Protein AF-A0A6G2X938-F1 (afdb_monomer_lite)

Foldseek 3Di:
DDDPPPDDPVNVLLVVLLVCVVVVPDLVVSCVVSVHPDSVVSCVVRVPVVVVVVVVVVVVCCVVVVVVVVD

pLDDT: mean 80.62, std 13.2, range [51.75, 94.81]

Structure (mmCIF, N/CA/C/O backbone):
data_AF-A0A6G2X938-F1
#
_entry.id   AF-A0A6G2X938-F1
#
loop_
_atom_site.group_PDB
_atom_site.id
_atom_site.type_symbol
_atom_site.label_atom_id
_atom_site.label_alt_id
_atom_site.label_comp_id
_atom_site.label_asym_id
_atom_site.label_entity_id
_atom_site.label_seq_id
_atom_site.pdbx_PDB_ins_code
_atom_site.Cartn_x
_atom_site.Cartn_y
_atom_site.Cartn_z
_atom_site.occupancy
_atom_site.B_iso_or_equiv
_atom_site.auth_seq_id
_atom_site.auth_comp_id
_atom_site.auth_asym_id
_atom_site.auth_atom_id
_atom_site.pdbx_PDB_model_num
ATOM 1 N N . MET A 1 1 ? 11.478 -4.833 23.434 1.00 60.59 1 MET A N 1
ATOM 2 C CA . MET A 1 1 ? 10.770 -5.571 22.364 1.00 60.59 1 MET A CA 1
ATOM 3 C C . MET A 1 1 ? 11.632 -6.750 21.947 1.00 60.59 1 MET A C 1
ATOM 5 O O . MET A 1 1 ? 12.820 -6.540 21.750 1.00 60.59 1 MET A O 1
ATOM 9 N N . HIS A 1 2 ? 11.073 -7.959 21.865 1.00 81.19 2 HIS A N 1
ATOM 10 C CA . HIS A 1 2 ? 11.790 -9.153 21.403 1.00 81.19 2 HIS A CA 1
ATOM 11 C C . HIS A 1 2 ? 11.274 -9.514 20.008 1.00 81.19 2 HIS A C 1
ATOM 13 O O . HIS A 1 2 ? 10.060 -9.591 19.813 1.00 81.19 2 HIS A O 1
ATOM 19 N N . LEU A 1 3 ? 12.177 -9.670 19.039 1.00 79.44 3 LEU A N 1
ATOM 20 C CA . LEU A 1 3 ? 11.808 -10.139 17.705 1.00 79.44 3 LEU A CA 1
ATOM 21 C C . LEU A 1 3 ? 11.602 -11.662 17.740 1.00 79.44 3 LEU A C 1
ATOM 23 O O . LEU A 1 3 ? 12.222 -12.338 18.563 1.00 79.44 3 LEU A O 1
ATOM 27 N N . PRO A 1 4 ? 10.754 -12.220 16.864 1.00 86.94 4 PRO A N 1
ATOM 28 C CA . PRO A 1 4 ? 10.656 -13.665 16.697 1.00 86.94 4 PRO A CA 1
ATOM 29 C C . PRO A 1 4 ? 12.031 -14.277 16.396 1.00 86.94 4 PRO A C 1
ATOM 31 O O . PRO A 1 4 ? 12.805 -13.706 15.630 1.00 86.94 4 PRO A O 1
ATOM 34 N N . GLY A 1 5 ? 12.332 -15.458 16.945 1.00 87.44 5 GLY A N 1
ATOM 35 C CA . GLY A 1 5 ? 13.634 -16.118 16.747 1.00 87.44 5 GLY A CA 1
ATOM 36 C C . GLY A 1 5 ? 13.958 -16.480 15.288 1.00 87.44 5 GLY A C 1
ATOM 37 O O . GLY A 1 5 ? 15.103 -16.771 14.963 1.00 87.44 5 GLY A O 1
ATOM 38 N N . ASN A 1 6 ? 12.963 -16.439 14.400 1.00 88.06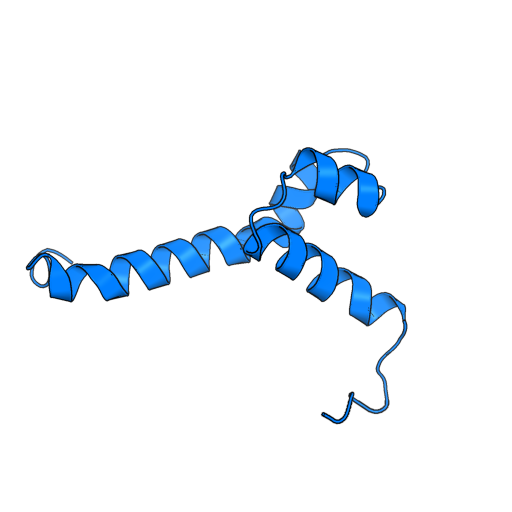 6 ASN A N 1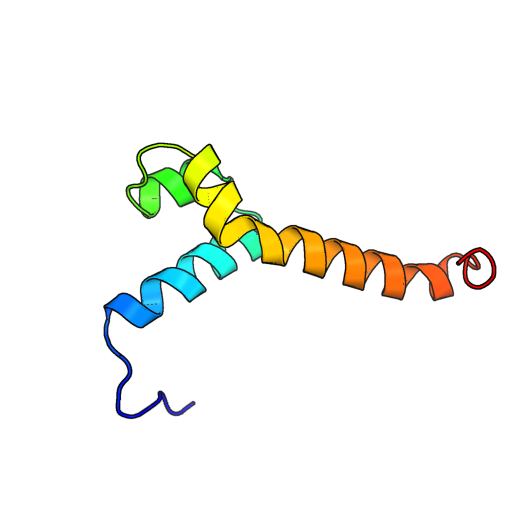
ATOM 39 C CA . ASN A 1 6 ? 13.090 -16.661 12.961 1.00 88.06 6 ASN A CA 1
ATOM 40 C C . ASN A 1 6 ? 13.046 -15.367 12.130 1.00 88.06 6 ASN A C 1
ATOM 42 O O . ASN A 1 6 ? 12.965 -15.453 10.907 1.00 88.06 6 ASN A O 1
ATOM 46 N N . PHE A 1 7 ? 13.074 -14.192 12.762 1.00 86.75 7 PHE A N 1
ATOM 47 C CA . PHE A 1 7 ? 13.024 -12.917 12.057 1.00 86.75 7 PHE A CA 1
ATOM 48 C C . PHE A 1 7 ? 14.267 -12.724 11.184 1.00 86.75 7 PHE A C 1
ATOM 50 O O . PHE A 1 7 ? 15.405 -12.758 11.657 1.00 86.75 7 PHE A O 1
ATOM 57 N N . ARG A 1 8 ? 14.049 -12.496 9.892 1.00 88.81 8 ARG A N 1
ATOM 58 C CA . ARG A 1 8 ? 15.085 -12.237 8.893 1.00 88.81 8 ARG A CA 1
ATOM 59 C C . ARG A 1 8 ? 15.077 -10.766 8.513 1.00 88.81 8 ARG A C 1
ATOM 61 O O . ARG A 1 8 ? 14.062 -10.084 8.593 1.00 88.81 8 ARG A O 1
ATOM 68 N N . LEU A 1 9 ? 16.195 -10.289 7.972 1.00 85.50 9 LEU A N 1
ATOM 69 C CA . LEU A 1 9 ? 16.303 -8.919 7.460 1.00 85.50 9 LEU A CA 1
ATOM 70 C C . LEU A 1 9 ? 15.187 -8.573 6.452 1.00 85.50 9 LEU A C 1
ATOM 72 O O . LEU A 1 9 ? 14.680 -7.456 6.439 1.00 85.50 9 LEU A O 1
ATOM 76 N N . HIS A 1 10 ? 14.769 -9.540 5.629 1.00 86.94 10 HIS A N 1
ATOM 77 C CA . HIS A 1 10 ? 13.681 -9.353 4.664 1.00 86.94 10 HIS A CA 1
ATOM 78 C C . HIS A 1 10 ? 12.308 -9.161 5.313 1.00 86.94 10 HIS A C 1
ATOM 80 O O . HIS A 1 10 ? 11.456 -8.500 4.718 1.00 86.94 10 HIS A O 1
ATOM 86 N N . ASP A 1 11 ? 12.115 -9.662 6.531 1.00 87.56 11 ASP A N 1
ATOM 87 C CA . ASP A 1 11 ? 10.856 -9.532 7.261 1.00 87.56 11 ASP A CA 1
ATOM 88 C C . ASP A 1 11 ? 10.640 -8.094 7.741 1.00 87.56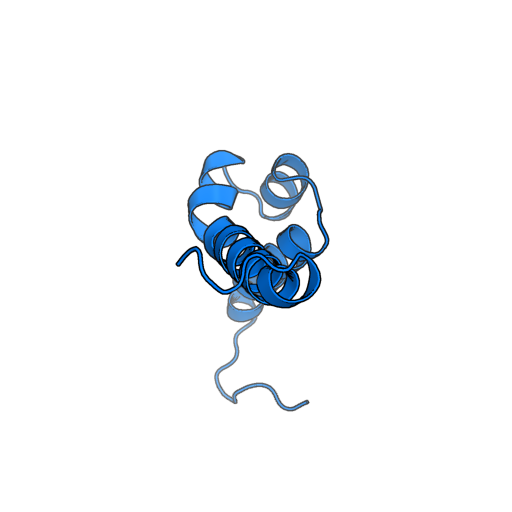 11 ASP A C 1
ATOM 9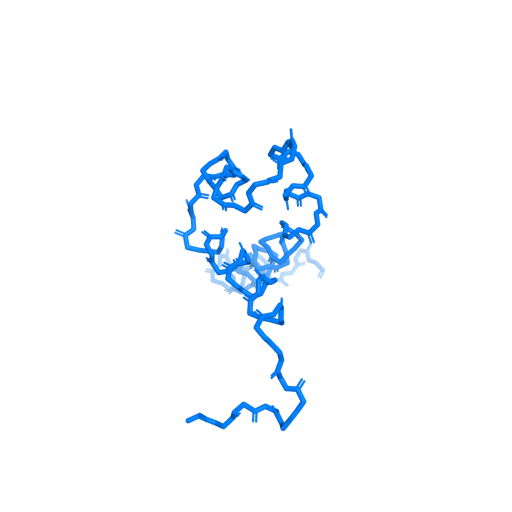0 O O . ASP A 1 11 ? 9.503 -7.692 7.968 1.00 87.56 11 ASP A O 1
ATOM 94 N N . TRP A 1 12 ? 11.703 -7.279 7.809 1.00 88.25 12 TRP A N 1
ATOM 95 C CA . TRP A 1 12 ? 11.605 -5.842 8.082 1.00 88.25 12 TRP A CA 1
ATOM 96 C C . TRP A 1 12 ? 11.037 -5.038 6.904 1.00 88.25 12 TRP A C 1
ATOM 98 O O . TRP A 1 12 ? 10.485 -3.952 7.087 1.00 88.25 12 TRP A O 1
ATOM 108 N N . ARG A 1 13 ? 11.139 -5.553 5.674 1.00 91.06 13 ARG A N 1
ATOM 109 C CA . ARG A 1 13 ? 10.80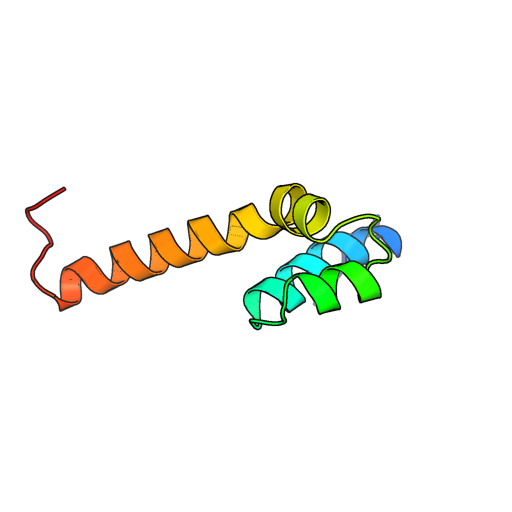5 -4.779 4.471 1.00 91.06 13 ARG A CA 1
ATOM 110 C C . ARG A 1 13 ? 9.324 -4.423 4.403 1.00 91.06 13 ARG A C 1
ATOM 112 O O . ARG A 1 13 ? 8.986 -3.273 4.145 1.00 91.06 13 ARG A O 1
ATOM 119 N N . ALA A 1 14 ? 8.452 -5.403 4.620 1.00 89.62 14 ALA A N 1
ATOM 120 C CA . ALA A 1 14 ? 7.009 -5.193 4.590 1.00 89.62 14 ALA A CA 1
ATOM 121 C C . ALA A 1 14 ? 6.519 -4.190 5.656 1.00 89.62 14 ALA A C 1
ATOM 123 O O . ALA A 1 14 ? 5.844 -3.240 5.262 1.00 89.62 14 ALA A O 1
ATOM 124 N N . PRO A 1 15 ? 6.865 -4.334 6.955 1.00 89.00 15 PRO A N 1
ATOM 125 C CA . PRO A 1 15 ? 6.446 -3.388 7.982 1.00 89.00 15 PRO A CA 1
ATOM 126 C C . PRO A 1 15 ? 7.014 -1.988 7.759 1.00 89.00 15 PRO A C 1
ATOM 128 O O . PRO A 1 15 ? 6.276 -1.026 7.939 1.00 89.00 15 PRO A O 1
ATOM 131 N N . LYS A 1 16 ? 8.264 -1.855 7.291 1.00 91.56 16 LYS A N 1
ATOM 132 C CA . LYS A 1 16 ? 8.818 -0.546 6.922 1.00 91.56 16 LYS A CA 1
ATOM 133 C C . LYS A 1 16 ? 7.949 0.147 5.867 1.00 91.56 16 LYS A C 1
ATOM 135 O O . LYS A 1 16 ? 7.496 1.255 6.096 1.00 91.56 16 LYS A O 1
ATOM 140 N N . ILE A 1 17 ? 7.666 -0.530 4.752 1.00 92.25 17 ILE A N 1
ATOM 141 C CA . ILE A 1 17 ? 6.878 0.045 3.649 1.00 92.25 17 ILE A CA 1
ATOM 142 C C . ILE A 1 17 ? 5.466 0.425 4.109 1.00 92.25 17 ILE A C 1
ATOM 144 O O . ILE A 1 17 ? 4.945 1.452 3.689 1.00 92.25 17 ILE A O 1
ATOM 148 N N . THR A 1 18 ? 4.824 -0.389 4.954 1.00 90.38 18 THR A N 1
ATOM 149 C CA . THR A 1 18 ? 3.512 -0.018 5.505 1.00 90.38 18 THR A CA 1
ATOM 150 C C . THR A 1 18 ? 3.594 1.168 6.452 1.00 90.38 18 THR A C 1
ATOM 152 O O . THR A 1 18 ? 2.719 2.017 6.376 1.00 90.38 18 THR A O 1
ATOM 155 N N . ASN A 1 19 ? 4.627 1.248 7.294 1.00 90.19 19 ASN A N 1
ATOM 156 C CA . ASN A 1 19 ? 4.795 2.366 8.217 1.00 90.19 19 ASN A CA 1
ATOM 157 C C . ASN A 1 19 ? 5.052 3.665 7.454 1.00 90.19 19 ASN A C 1
ATOM 159 O O . ASN A 1 19 ? 4.359 4.632 7.712 1.00 90.19 19 ASN A O 1
ATOM 163 N N . ASP A 1 20 ? 5.932 3.656 6.449 1.00 91.81 20 ASP A N 1
ATOM 164 C CA . ASP A 1 20 ? 6.186 4.824 5.598 1.00 91.81 20 ASP A CA 1
ATOM 165 C C . ASP A 1 20 ? 4.868 5.339 4.952 1.00 91.81 20 ASP A C 1
ATOM 167 O O . ASP A 1 20 ? 4.582 6.535 4.922 1.00 91.81 20 ASP A O 1
ATOM 171 N N . LEU A 1 21 ? 3.999 4.428 4.482 1.00 89.94 21 LEU A N 1
ATOM 172 C CA . LEU A 1 21 ? 2.682 4.780 3.920 1.00 89.94 21 LEU A CA 1
ATOM 173 C C . LEU A 1 21 ? 1.662 5.257 4.969 1.00 89.94 21 LEU A C 1
ATOM 175 O O . LEU A 1 21 ? 0.775 6.061 4.647 1.00 89.94 21 LEU A O 1
ATOM 179 N N . ASP A 1 22 ? 1.735 4.724 6.187 1.00 86.50 22 ASP A N 1
ATOM 180 C CA . ASP A 1 22 ? 0.891 5.121 7.317 1.00 86.50 22 ASP A CA 1
ATOM 181 C C . ASP A 1 22 ? 1.335 6.491 7.867 1.00 86.50 22 ASP A C 1
ATOM 183 O O . ASP A 1 22 ? 0.480 7.312 8.188 1.00 86.50 22 ASP A O 1
ATOM 187 N N . ASP A 1 23 ? 2.636 6.794 7.820 1.00 89.50 23 ASP A N 1
ATOM 188 C CA . ASP A 1 23 ? 3.261 8.089 8.134 1.00 89.50 23 ASP A CA 1
ATOM 189 C C . ASP A 1 23 ? 3.043 9.141 7.029 1.00 89.50 23 ASP A C 1
ATOM 191 O O . ASP A 1 23 ? 3.598 10.238 7.063 1.00 89.50 23 ASP A O 1
ATOM 195 N N . HIS A 1 24 ? 2.160 8.840 6.072 1.00 85.81 24 HIS A N 1
ATOM 196 C CA . HIS A 1 24 ? 1.734 9.729 4.995 1.00 85.81 24 HIS A CA 1
ATOM 197 C C . HIS A 1 24 ? 2.839 10.109 3.994 1.00 85.81 24 HIS A C 1
ATOM 199 O O . HIS A 1 24 ? 2.662 11.086 3.260 1.00 85.81 24 HIS A O 1
ATOM 205 N N . GLU A 1 25 ? 3.919 9.325 3.882 1.00 89.88 25 GLU A N 1
ATOM 206 C CA . GLU A 1 25 ? 4.870 9.485 2.777 1.00 89.88 25 GLU A CA 1
ATOM 207 C C . GLU A 1 25 ? 4.179 9.268 1.425 1.00 89.88 25 GLU A C 1
ATOM 209 O O . GLU A 1 25 ? 3.200 8.515 1.290 1.00 89.88 25 GLU A O 1
ATOM 214 N N . THR A 1 26 ? 4.682 9.934 0.382 1.00 91.00 26 THR A N 1
ATOM 215 C CA . THR A 1 26 ? 4.047 9.819 -0.926 1.00 91.00 26 THR A CA 1
ATOM 216 C C . THR A 1 26 ? 4.295 8.428 -1.519 1.00 91.00 26 THR A C 1
ATOM 218 O O . THR A 1 26 ? 5.411 7.902 -1.460 1.00 91.00 26 THR A O 1
ATOM 221 N N . PRO A 1 27 ? 3.298 7.809 -2.179 1.00 89.25 27 PRO A N 1
ATOM 222 C CA . PRO A 1 27 ? 3.481 6.488 -2.779 1.00 89.25 27 PRO A CA 1
ATOM 223 C C . PRO A 1 27 ? 4.631 6.417 -3.792 1.00 89.25 27 PRO A C 1
ATOM 225 O O . PRO A 1 27 ? 5.198 5.344 -3.998 1.00 89.25 27 PRO A O 1
ATOM 228 N N . GLY A 1 28 ? 4.969 7.543 -4.433 1.00 92.50 28 GLY A N 1
ATOM 229 C CA . GLY A 1 28 ? 6.112 7.655 -5.337 1.00 92.50 28 GLY A CA 1
ATOM 230 C C . GLY A 1 28 ? 7.445 7.480 -4.613 1.00 92.50 28 GLY A C 1
ATOM 231 O O . GLY A 1 28 ? 8.257 6.652 -5.026 1.00 92.50 28 GLY A O 1
ATOM 232 N N . GLU A 1 29 ? 7.635 8.194 -3.505 1.00 93.31 29 GLU A N 1
ATOM 233 C CA . GLU A 1 29 ? 8.845 8.130 -2.677 1.00 93.31 29 GLU A CA 1
ATOM 234 C C . GLU A 1 29 ? 9.007 6.756 -2.031 1.00 93.31 29 GLU A C 1
ATOM 236 O O . GLU A 1 29 ? 10.060 6.128 -2.173 1.00 93.31 29 GLU A O 1
ATOM 241 N N . VAL A 1 30 ? 7.937 6.225 -1.431 1.00 94.06 30 VAL A N 1
ATOM 242 C CA . VAL A 1 30 ? 7.957 4.885 -0.827 1.00 94.06 30 VAL A CA 1
ATOM 243 C C . VAL A 1 30 ? 8.289 3.824 -1.877 1.00 94.06 30 VAL A C 1
ATOM 245 O O . VAL A 1 30 ? 9.093 2.922 -1.637 1.00 94.06 30 VAL A O 1
ATOM 248 N N . SER A 1 31 ? 7.712 3.937 -3.076 1.00 93.62 31 SER A N 1
ATOM 249 C CA . SER A 1 31 ? 7.992 3.020 -4.182 1.00 93.62 31 SER A CA 1
ATOM 250 C C . SER A 1 31 ? 9.442 3.088 -4.649 1.00 93.62 31 SER A C 1
ATOM 252 O O . SER A 1 31 ? 10.047 2.042 -4.897 1.00 93.62 31 SER A O 1
ATOM 254 N N . ALA A 1 32 ? 10.002 4.292 -4.774 1.00 94.81 32 ALA A N 1
ATOM 255 C CA . ALA A 1 32 ? 11.390 4.491 -5.172 1.00 94.81 32 ALA A CA 1
ATOM 256 C C . ALA A 1 32 ? 12.354 3.928 -4.115 1.00 94.81 32 ALA A C 1
ATOM 258 O O . ALA A 1 32 ? 13.254 3.155 -4.450 1.00 94.81 32 ALA A O 1
ATOM 259 N N . ASN A 1 33 ? 12.106 4.220 -2.835 1.00 93.44 33 ASN A N 1
ATOM 260 C CA . ASN A 1 33 ? 12.890 3.714 -1.708 1.00 93.44 33 ASN A CA 1
ATOM 261 C C . ASN A 1 33 ? 12.836 2.178 -1.616 1.00 93.44 33 ASN A C 1
ATOM 263 O O . ASN A 1 33 ? 13.850 1.502 -1.439 1.00 93.44 33 ASN A O 1
ATOM 267 N N . ALA A 1 34 ? 11.652 1.601 -1.835 1.00 92.31 34 ALA A N 1
ATOM 268 C CA . ALA A 1 34 ? 11.449 0.158 -1.891 1.00 92.31 34 ALA A CA 1
ATOM 269 C C . ALA A 1 34 ? 11.957 -0.492 -3.190 1.00 92.31 34 ALA A C 1
ATOM 271 O O . ALA A 1 34 ? 11.896 -1.721 -3.306 1.00 92.31 34 ALA A O 1
ATOM 272 N N . ARG A 1 35 ? 12.453 0.296 -4.156 1.00 94.31 35 ARG A N 1
ATOM 273 C CA . ARG A 1 35 ? 12.898 -0.144 -5.489 1.00 94.31 35 ARG A CA 1
ATOM 274 C C . ARG A 1 35 ? 11.832 -0.948 -6.236 1.00 94.31 35 ARG A C 1
ATOM 276 O O . ARG A 1 35 ? 12.122 -1.974 -6.852 1.00 94.31 35 ARG A O 1
ATOM 283 N N . HIS A 1 36 ? 10.579 -0.526 -6.135 1.00 94.69 36 HIS A N 1
ATOM 284 C CA . HIS A 1 36 ? 9.492 -1.117 -6.902 1.00 94.69 36 HIS A CA 1
ATOM 285 C C . HIS A 1 36 ? 9.409 -0.488 -8.290 1.00 94.69 36 HIS A C 1
ATOM 287 O O . HIS A 1 36 ? 9.629 0.707 -8.465 1.00 94.69 36 HIS A O 1
ATOM 293 N N . HIS A 1 37 ? 9.038 -1.306 -9.274 1.00 93.31 37 HIS A N 1
ATOM 294 C CA . HIS A 1 37 ? 8.918 -0.886 -10.670 1.00 93.31 37 HIS A CA 1
ATOM 295 C C . HIS A 1 37 ? 7.802 0.148 -10.899 1.00 93.31 37 HIS A C 1
ATOM 297 O O . HIS A 1 37 ? 7.800 0.824 -11.921 1.00 93.31 37 HIS A O 1
ATOM 303 N N . SER A 1 38 ? 6.828 0.251 -9.986 1.00 92.44 38 SER A N 1
ATOM 304 C CA . SER A 1 38 ? 5.761 1.244 -10.070 1.00 92.44 38 SER A CA 1
ATOM 305 C C . SER A 1 38 ? 5.181 1.599 -8.692 1.00 92.44 38 SER A C 1
ATOM 307 O O . SER A 1 38 ? 5.018 0.715 -7.840 1.00 92.44 38 SER A O 1
ATOM 309 N N . PRO A 1 39 ? 4.763 2.863 -8.484 1.00 92.06 39 PRO A N 1
ATOM 310 C CA . PRO A 1 39 ? 4.002 3.258 -7.297 1.00 92.06 39 PRO A CA 1
ATOM 311 C C . PRO A 1 39 ? 2.678 2.500 -7.154 1.00 92.06 39 PRO A C 1
ATOM 313 O O . PRO A 1 39 ? 2.257 2.182 -6.042 1.00 92.06 39 PRO A O 1
ATOM 316 N N . GLY A 1 40 ? 2.053 2.133 -8.280 1.00 93.12 40 GLY A N 1
ATOM 317 C CA . GLY A 1 40 ? 0.839 1.315 -8.302 1.00 93.12 40 GLY A CA 1
ATOM 318 C C . GLY A 1 40 ? 1.041 -0.062 -7.666 1.00 93.12 40 GLY A C 1
ATOM 319 O O . GLY A 1 40 ? 0.204 -0.498 -6.877 1.00 93.12 40 GLY A O 1
ATOM 320 N N . TYR A 1 41 ? 2.182 -0.714 -7.918 1.00 93.38 41 TYR A N 1
ATOM 321 C CA . TYR A 1 41 ? 2.529 -1.978 -7.264 1.00 93.38 41 TYR A CA 1
ATOM 322 C C . TYR A 1 41 ? 2.659 -1.823 -5.741 1.00 93.38 41 TYR A C 1
ATOM 324 O O . TYR A 1 41 ? 2.133 -2.644 -4.985 1.00 93.38 41 TYR A O 1
ATOM 332 N N . THR A 1 42 ? 3.306 -0.745 -5.287 1.00 92.75 42 THR A N 1
ATOM 333 C CA . THR A 1 42 ? 3.447 -0.420 -3.859 1.00 92.75 42 THR A CA 1
ATOM 334 C C . THR A 1 42 ? 2.081 -0.253 -3.196 1.00 92.75 42 THR A C 1
ATOM 336 O O . THR A 1 42 ? 1.797 -0.899 -2.186 1.00 92.75 42 THR A O 1
ATOM 339 N N . MET A 1 43 ? 1.190 0.524 -3.811 1.00 91.62 43 MET A N 1
ATOM 340 C CA . MET A 1 43 ? -0.162 0.754 -3.296 1.00 91.62 43 MET A CA 1
ATOM 341 C C . MET A 1 43 ? -1.026 -0.511 -3.307 1.00 91.62 43 MET A C 1
ATOM 343 O O . MET A 1 43 ? -1.730 -0.777 -2.336 1.00 91.62 43 MET A O 1
ATOM 347 N N . ALA A 1 44 ? -0.942 -1.335 -4.353 1.00 90.81 44 ALA A N 1
ATOM 348 C CA . ALA A 1 44 ? -1.723 -2.567 -4.448 1.00 90.81 44 ALA A CA 1
ATOM 349 C C . ALA A 1 44 ? -1.347 -3.597 -3.368 1.00 90.81 44 ALA A C 1
ATOM 351 O O . ALA A 1 44 ? -2.215 -4.308 -2.851 1.00 90.81 44 ALA A O 1
ATOM 352 N N . ARG A 1 45 ? -0.054 -3.688 -3.026 1.00 89.06 45 ARG A N 1
ATOM 353 C CA . ARG A 1 45 ? 0.468 -4.670 -2.060 1.00 89.06 45 ARG A CA 1
ATOM 354 C C . ARG A 1 45 ? 0.422 -4.173 -0.619 1.00 89.06 45 ARG A C 1
ATOM 356 O O . ARG A 1 45 ? 0.105 -4.965 0.263 1.00 89.06 45 ARG A O 1
ATOM 363 N N . TYR A 1 46 ? 0.700 -2.892 -0.386 1.00 89.38 46 TYR A N 1
ATOM 364 C CA . TYR A 1 46 ? 0.895 -2.347 0.962 1.00 89.38 46 TYR A CA 1
ATOM 365 C C . TYR A 1 46 ? -0.151 -1.295 1.360 1.00 89.38 46 TYR A C 1
ATOM 367 O O . TYR A 1 46 ? -0.411 -1.110 2.545 1.00 89.38 46 TYR A O 1
ATOM 375 N N . GLY A 1 47 ? -0.847 -0.681 0.400 1.00 82.19 47 GLY A N 1
ATOM 376 C CA . GLY A 1 47 ? -1.853 0.356 0.659 1.00 82.19 47 GLY A CA 1
ATOM 377 C C . GLY A 1 47 ? -3.164 -0.137 1.287 1.00 82.19 47 GLY A C 1
ATOM 378 O O . GLY A 1 47 ? -3.968 0.683 1.728 1.00 82.19 47 GLY A O 1
ATOM 379 N N . ARG A 1 48 ? -3.406 -1.457 1.383 1.00 74.88 48 ARG A N 1
ATOM 380 C CA . ARG A 1 48 ? -4.643 -2.001 1.988 1.00 74.88 48 ARG A CA 1
ATOM 381 C C . ARG A 1 48 ? -4.823 -1.585 3.451 1.00 74.88 48 ARG A C 1
ATOM 383 O O . ARG A 1 48 ? -5.947 -1.301 3.851 1.00 74.88 48 ARG A O 1
ATOM 390 N N . ARG A 1 49 ? -3.739 -1.505 4.236 1.00 65.06 49 ARG A N 1
ATOM 391 C CA . ARG A 1 49 ? -3.817 -1.069 5.644 1.00 65.06 49 ARG A CA 1
ATOM 392 C C . ARG A 1 49 ? -4.270 0.375 5.787 1.00 65.06 49 ARG A C 1
ATOM 394 O O . ARG A 1 49 ? -5.067 0.646 6.674 1.00 65.06 49 ARG A O 1
ATOM 401 N N . ARG A 1 50 ? -3.870 1.258 4.873 1.00 64.88 50 ARG A N 1
ATOM 402 C CA . ARG A 1 50 ? -4.320 2.653 4.850 1.00 64.88 50 ARG A CA 1
ATOM 403 C C . ARG A 1 50 ? -5.836 2.763 4.661 1.00 64.88 50 ARG A C 1
ATOM 405 O O . ARG A 1 50 ? -6.484 3.545 5.348 1.00 64.88 50 ARG A O 1
ATOM 412 N N . ALA A 1 51 ? -6.417 1.945 3.779 1.00 64.50 51 ALA A N 1
ATOM 413 C CA . ALA A 1 51 ? -7.867 1.903 3.576 1.00 64.50 51 ALA A CA 1
ATOM 414 C C . ALA A 1 51 ? -8.612 1.364 4.811 1.00 64.50 51 ALA A C 1
ATOM 416 O O . ALA A 1 51 ? -9.619 1.937 5.217 1.00 64.50 51 ALA A O 1
ATOM 417 N N . GLU A 1 52 ? -8.105 0.304 5.444 1.00 67.56 52 GLU A N 1
ATOM 418 C CA . GLU A 1 52 ? -8.694 -0.242 6.676 1.00 67.56 52 GLU A CA 1
ATOM 419 C C . GLU A 1 52 ? -8.521 0.696 7.884 1.00 67.56 52 GLU A C 1
ATOM 421 O O . GLU A 1 52 ? -9.448 0.872 8.673 1.00 67.56 52 GLU A O 1
ATOM 426 N N . GLY A 1 53 ? -7.374 1.369 8.003 1.00 63.44 53 GLY A N 1
ATOM 427 C CA . GLY A 1 53 ? -7.130 2.411 8.999 1.00 63.44 53 GLY A CA 1
ATOM 428 C C . GLY A 1 53 ? -8.081 3.593 8.826 1.00 63.44 53 GLY A C 1
ATOM 429 O O . GLY A 1 53 ? -8.700 4.028 9.795 1.00 63.44 53 GLY A O 1
ATOM 430 N N . ALA A 1 54 ? -8.289 4.050 7.587 1.00 65.12 54 ALA A N 1
ATOM 431 C CA . ALA A 1 54 ? -9.261 5.094 7.273 1.00 65.12 54 ALA A CA 1
ATOM 432 C C . ALA A 1 54 ? -10.698 4.672 7.621 1.00 65.12 54 ALA A C 1
ATOM 434 O O . ALA A 1 54 ? -11.423 5.447 8.241 1.00 65.12 54 ALA A O 1
ATOM 435 N N . LYS A 1 55 ? -11.099 3.431 7.306 1.00 66.56 55 LYS A N 1
ATOM 436 C CA . LYS A 1 55 ? -12.405 2.879 7.713 1.00 66.56 55 LYS A CA 1
ATOM 437 C C . LYS A 1 55 ? -12.560 2.854 9.230 1.00 66.56 55 LYS A C 1
ATOM 439 O O . LYS A 1 55 ? -13.596 3.266 9.740 1.00 66.56 55 LYS A O 1
ATOM 444 N N . LYS A 1 56 ? -11.531 2.417 9.961 1.00 68.81 56 LYS A N 1
ATOM 445 C CA . LYS A 1 56 ? -11.546 2.389 11.428 1.00 68.81 56 LYS A CA 1
ATOM 446 C C . LYS A 1 56 ? -11.663 3.794 12.020 1.00 68.81 56 LYS A C 1
ATOM 448 O O . LYS A 1 56 ? -12.429 3.988 12.962 1.00 68.81 56 LYS A O 1
ATOM 453 N N . LEU A 1 57 ? -10.945 4.773 11.470 1.00 62.94 57 LEU A N 1
ATOM 454 C CA . LEU A 1 57 ? -11.044 6.174 11.886 1.00 62.94 57 LEU A CA 1
ATOM 455 C C . LEU A 1 57 ? -12.433 6.756 11.587 1.00 62.94 57 LEU A C 1
ATOM 457 O O . LEU A 1 57 ? -13.006 7.401 12.460 1.00 62.94 57 LEU A O 1
ATOM 461 N N . ALA A 1 58 ? -13.000 6.472 10.412 1.00 65.31 58 ALA A N 1
ATOM 462 C CA . ALA A 1 58 ? -14.348 6.895 10.029 1.00 65.31 58 ALA A CA 1
ATOM 463 C C . ALA A 1 58 ? -15.441 6.258 10.908 1.00 65.31 58 ALA A C 1
ATOM 465 O O . ALA A 1 58 ? -16.359 6.938 11.357 1.00 65.31 58 ALA A O 1
ATOM 466 N N . ALA A 1 59 ? -15.318 4.968 11.226 1.00 67.38 59 ALA A N 1
ATOM 467 C CA . ALA A 1 59 ? -16.216 4.291 12.161 1.00 67.38 59 ALA A CA 1
ATOM 468 C C . ALA A 1 59 ? -16.096 4.865 13.584 1.00 67.38 59 ALA A C 1
ATOM 470 O O . ALA A 1 59 ? -17.093 5.028 14.281 1.00 67.38 59 ALA A O 1
ATOM 471 N N . SER A 1 60 ? -14.881 5.226 14.007 1.00 63.00 60 SER A N 1
ATOM 472 C CA . SER A 1 60 ? -14.639 5.814 15.331 1.00 63.00 60 SER A CA 1
ATOM 473 C C . SER A 1 60 ? -15.140 7.262 15.438 1.00 63.00 60 SER A C 1
ATOM 475 O O . SER A 1 60 ? -15.475 7.716 16.531 1.00 63.00 60 SER A O 1
ATOM 477 N N . SER A 1 61 ? -15.211 8.000 14.324 1.00 59.28 61 SER A N 1
ATOM 478 C CA . SER A 1 61 ? -15.760 9.360 14.282 1.00 59.28 61 SER A CA 1
ATOM 479 C C . SER A 1 61 ? -17.278 9.403 14.083 1.00 59.28 61 SER A C 1
ATOM 481 O O . SER A 1 61 ? -17.891 10.403 14.461 1.00 59.28 61 SER A O 1
ATOM 483 N N . ALA A 1 62 ? -17.908 8.332 13.584 1.00 59.34 62 ALA A N 1
ATOM 484 C CA . ALA A 1 62 ? -19.362 8.245 13.410 1.00 59.34 62 ALA A CA 1
ATOM 485 C C . ALA A 1 62 ? -20.133 8.511 14.719 1.00 59.34 62 ALA A C 1
ATOM 487 O O . ALA A 1 62 ? -21.108 9.265 14.721 1.00 59.34 62 ALA A O 1
ATOM 488 N N . SER A 1 63 ? -19.637 8.000 15.852 1.00 61.09 63 SER A N 1
ATOM 489 C CA . SER A 1 63 ? -20.205 8.274 17.181 1.00 61.09 63 SER A CA 1
ATOM 490 C C . SER A 1 63 ? -20.048 9.734 17.625 1.00 61.09 63 SER A C 1
ATOM 492 O O . SER A 1 63 ? -20.855 10.223 18.407 1.00 61.09 63 SER A O 1
ATOM 494 N N . ARG A 1 64 ? -19.026 10.451 17.133 1.00 62.22 64 ARG A N 1
ATOM 495 C CA . ARG A 1 64 ? -18.781 11.869 17.458 1.00 62.22 64 ARG A CA 1
ATOM 496 C C . ARG A 1 64 ? -19.647 12.817 16.621 1.00 62.22 64 ARG A C 1
ATOM 498 O O . ARG A 1 64 ? -19.981 13.895 17.093 1.00 62.22 64 ARG A O 1
ATOM 505 N N . ILE A 1 65 ? -19.998 12.425 15.396 1.00 65.94 65 ILE A N 1
ATOM 506 C CA . ILE A 1 65 ? -20.776 13.247 14.449 1.00 65.94 65 ILE A CA 1
ATOM 507 C C . ILE A 1 65 ? -22.287 12.935 14.545 1.00 65.94 65 ILE A C 1
ATOM 509 O O . ILE A 1 65 ? -23.095 13.503 13.821 1.00 65.94 65 ILE A O 1
ATOM 513 N N . GLY A 1 66 ? -22.702 12.059 15.470 1.00 61.81 66 GLY A N 1
ATOM 514 C CA . GLY A 1 66 ? -24.115 11.708 15.660 1.00 61.81 66 GLY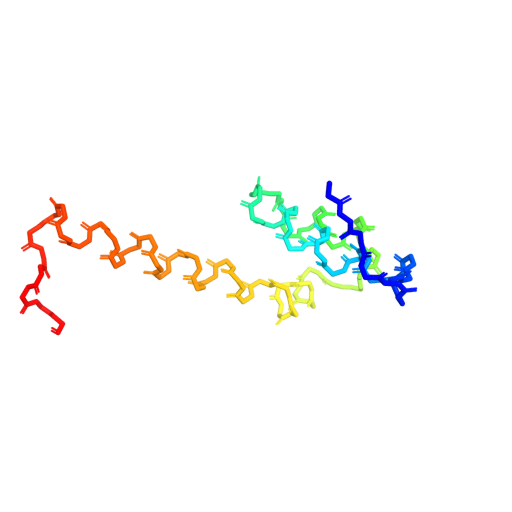 A CA 1
ATOM 515 C C . GLY A 1 66 ? -24.698 10.864 14.522 1.00 61.81 66 GLY A C 1
ATOM 516 O O . GLY A 1 66 ? -25.910 10.825 14.347 1.00 61.81 66 GLY A O 1
ATOM 517 N N . LEU A 1 67 ? -23.846 10.181 13.750 1.00 64.19 67 LEU A N 1
ATOM 518 C CA . LEU A 1 67 ? -24.238 9.378 12.586 1.00 64.19 67 LEU A CA 1
ATOM 519 C C . LEU A 1 67 ? -24.434 7.888 12.929 1.00 64.19 67 LEU A C 1
ATOM 521 O O . LEU A 1 67 ? -24.463 7.038 12.043 1.00 64.19 67 LEU A O 1
ATOM 525 N N . SER A 1 68 ? -24.531 7.553 14.217 1.00 61.38 68 SER A N 1
ATOM 526 C CA . SER A 1 68 ? -24.528 6.175 14.723 1.00 61.38 68 SER A CA 1
ATOM 527 C C . SER A 1 68 ? -25.752 5.337 14.332 1.00 61.38 68 SER A C 1
ATOM 529 O O . SER A 1 68 ? -25.721 4.131 14.541 1.00 61.38 68 SER A O 1
ATOM 531 N N . SER A 1 69 ? -26.812 5.933 13.773 1.00 61.19 69 SER A N 1
ATOM 532 C CA . SER A 1 69 ? -28.042 5.229 13.370 1.00 61.19 69 SER A CA 1
ATOM 533 C C . SER A 1 69 ? -28.169 4.946 11.865 1.00 61.19 69 SER A C 1
ATOM 535 O O . SER A 1 69 ? -29.206 4.445 11.439 1.00 61.19 69 SER A O 1
ATOM 537 N N . LEU A 1 70 ? -27.160 5.284 11.053 1.00 58.12 70 LEU A N 1
ATOM 538 C CA . LEU A 1 70 ? -27.206 5.193 9.581 1.00 58.12 70 LEU A CA 1
ATOM 539 C C . LEU A 1 70 ? -26.423 4.002 8.986 1.00 58.12 70 LEU A C 1
ATOM 541 O O . LEU A 1 70 ? -26.230 3.959 7.771 1.00 58.12 70 LEU A O 1
ATOM 545 N N . VAL A 1 71 ? -25.986 3.046 9.815 1.00 51.75 71 VAL A N 1
ATOM 546 C CA . VAL A 1 71 ? -25.329 1.789 9.399 1.00 51.75 71 VAL A CA 1
ATOM 547 C C . VAL A 1 71 ? -26.049 0.596 10.003 1.00 51.75 71 VAL A C 1
ATOM 549 O O . VAL A 1 71 ? -26.311 0.644 11.225 1.00 51.75 71 VAL A O 1
#

Sequence (71 aa):
MHLPGNFRLHDWRAPKITNDLDDHETPGEVSANARHHSPGYTMARYGRRRAEGAKKLAASSASRIGLSSLV

Radius of gyration: 16.15 Å; chains: 1; bounding box: 44×30×33 Å

Secondary structure (DSSP, 8-state):
----TT--GGGGHHHHHHHHHHTT--HHHHHHHTT-S-HHHHHHHHTHHHHHHHHHHHHHHHTTTT-TT--